Protein 8QI8 (pdb70)

Sequence (110 aa):
GLRHTFVVADATLPDCCPLLVYASEGFYAMMTGYGPDDEVLGHNCCRFLQGEGTDPKEVQKKIIRRDAIKKGEACCSSVRRLLNYRKDGTPFWNLLTTVVTPIKTPDGRVSKFVGVQVDVTSK

Radius of gyration: 13.38 Å; Cα contacts (8 Å, |Δi|>4): 237; chains: 1; bounding box: 28×35×33 Å

InterPro domains:
  IPR000014 PAS domain [PF13426] (28-124)
  IPR000014 PAS domain [PF13426] (221-318)
  IPR000014 PAS domain [PS50112] (7-79)
  IPR000014 PAS domain [PS50112] (227-249)
  IPR000014 PAS domain [SM00091] (9-78)
  IPR000014 PAS domain [SM00091] (202-275)
  IPR000014 PAS domain [TIGR00229] (34-128)
  IPR000014 PAS domain [TIGR00229] (227-319)
  IPR000014 PAS domain [cd00130] (35-123)
  IPR000014 PAS domain [cd00130] (227-316)
  IPR000700 PAS-associated, C-terminal [PS50113] (81-135)
  IPR000700 PAS-associated, C-terminal [PS50113] (274-328)
  IPR000719 Protein kinase domain [PF00069] (405-553)
  IPR000719 Protein kinase domain [PF00069] (606-712)
  IPR000719 Protein kinase domain [PS50011] (404-712)
  IPR000719 Protein kinase domain [SM00220] (404-712)
  IPR000961 AGC-kinase, C-terminal [PS51285] (713-749)
  IPR001610 PAC motif [SM00086] (84-126)
  IPR001610 PAC motif [SM00086] (277-319)
  IPR008271 Serine/threonine-protein kinase, active site [PS00108] (525-537)

B-factor: mean 34.13, std 17.26, range [17.1, 147.71]

Secondary structure (DSSP, 8-state):
--S-EEEEEETTSTT--EEEE-HHHHHHHS--HHHHTTS-GGGG--TT--HHHHHHHHHHHHHT--EEEEEEEE-TTS-EEEEEEEEEEEE-TTS-EEEEEEEEEE-TT-

Foldseek 3Di:
DPDKWKWKFFLVDPQRFTQDIDPVVCVVQVHDCVGGGVHRPCQFADDPWDVVQVVVVVVCSVVQAKDWGWTWGAHPVGHTFIWTKIKHFDDDPVRDGGMIMMMIDGPRVD

Organism: Chlamydomonas reinhardtii (NCBI:txid3055)

Solvent-accessible surface area: 6581 Å² total; per-residue (Å²): 90,146,202,100,8,65,8,25,12,20,27,96,93,140,72,17,14,1,71,116,5,22,156,28,0,37,80,42,0,43,42,17,66,135,64,4,77,54,98,34,36,126,57,5,59,36,180,40,15,68,102,137,26,29,88,91,17,126,54,10,56,106,143,12,93,62,26,66,5,118,5,25,3,41,83,117,110,46,55,77,3,93,3,72,20,54,14,54,23,80,115,61,149,105,44,183,35,24,60,11,28,3,56,5,20,53,24,80,110,121

Nearest PDB structures (foldseek):
  1n9o-assembly1_A  TM=1.002E+00  e=1.289E-18  Chlamydomonas reinhardtii
  2z6d-assembly1_A  TM=9.780E-01  e=2.061E-15  Arabidopsis thaliana
  2z6d-assembly1_B  T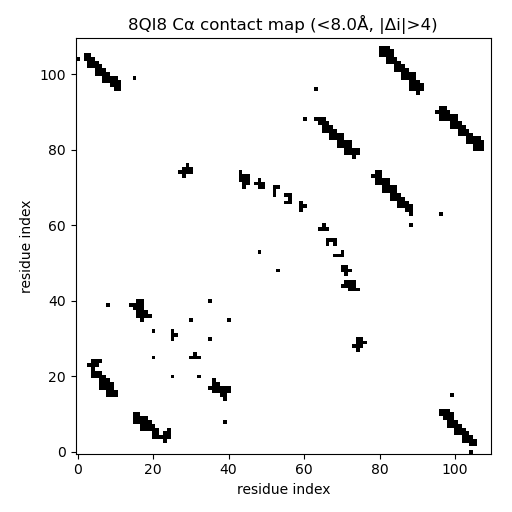M=9.810E-01  e=2.731E-15  Arabidopsis thaliana
  6ywi-assembly1_B  TM=9.806E-01  e=1.574E-13  Chloroflexus aggregans DSM 9485
  4hhd-assembly1_A  TM=9.707E-01  e=3.664E-13  Arabidopsis thaliana

Structure (mmCIF, N/CA/C/O backbone):
data_8QI8
#
_entry.id   8QI8
#
_cell.length_a   121.090
_cell.length_b   121.090
_cell.length_c   46.040
_cell.angle_alpha   90.000
_cell.angle_beta   90.000
_cell.angle_gamma   120.000
#
_symmetry.space_group_name_H-M   'P 65 2 2'
#
loop_
_entity.id
_entity.type
_entity.pdbx_description
1 polymer Phototropin
2 non-polymer 'FLAVIN MONONUCLEOTIDE'
3 water water
#
loop_
_atom_site.group_PDB
_atom_site.id
_atom_site.type_symbol
_atom_site.label_atom_id
_atom_site.label_alt_id
_atom_site.label_comp_id
_atom_site.label_asym_id
_atom_site.label_entity_id
_atom_site.label_seq_id
_atom_site.pdbx_PDB_ins_code
_atom_site.Cartn_x
_atom_site.Cartn_y
_atom_site.Cartn_z
_atom_site.occupancy
_atom_site.B_iso_or_equiv
_atom_site.auth_seq_id
_atom_site.auth_comp_id
_atom_site.auth_asym_id
_atom_site.auth_atom_id
_atom_site.pdbx_PDB_model_num
ATOM 1 N N . GLY A 1 2 ? 14.53208 43.37583 1.77977 1.000 89.70404 17 GLY A N 1
ATOM 2 C CA . GLY A 1 2 ? 14.71691 44.37984 0.74773 1.000 89.22621 17 GLY A CA 1
ATOM 3 C C . GLY A 1 2 ? 16.13565 44.90673 0.71550 1.000 89.03089 17 GLY A C 1
ATOM 4 O O . GLY A 1 2 ? 16.74232 45.13094 1.76098 1.000 91.37634 17 GLY A O 1
ATOM 7 N N . LEU A 1 3 ? 16.65425 45.14160 -0.49038 1.000 87.06772 18 LEU A N 1
ATOM 8 C CA . LEU A 1 3 ? 18.08542 45.38200 -0.64192 1.000 84.48974 18 LEU A CA 1
ATOM 9 C C . LEU A 1 3 ? 18.53402 46.68590 0.01382 1.000 73.72692 18 LEU A C 1
ATOM 10 O O . LEU A 1 3 ? 19.51849 46.69113 0.75899 1.000 64.20398 18 LEU A O 1
ATOM 26 N N . ARG A 1 4 ? 17.87444 47.81440 -0.27222 1.000 54.62602 19 ARG A N 1
ATOM 27 C CA . ARG A 1 4 ? 18.25054 49.04257 0.43215 1.000 44.35859 19 ARG A CA 1
ATOM 28 C C . ARG A 1 4 ? 17.78666 48.95619 1.87278 1.000 34.74140 19 ARG A C 1
ATOM 29 O O . ARG A 1 4 ? 16.62014 48.66474 2.12484 1.000 34.65598 19 ARG A O 1
ATOM 50 N N . HIS A 1 5 ? 18.67701 49.25935 2.81336 1.000 24.94211 20 HIS A N 1
ATOM 51 C CA . HIS A 1 5 ? 18.32842 49.13067 4.22184 1.000 22.81923 20 HIS A CA 1
ATOM 52 C C . HIS A 1 5 ? 19.34566 49.88336 5.06087 1.000 20.04355 20 HIS A C 1
ATOM 53 O O . HIS A 1 5 ? 20.39805 50.30908 4.57739 1.000 21.57764 20 HIS A O 1
ATOM 67 N N . THR A 1 6 ? 19.04152 49.99463 6.35355 1.000 19.04371 21 THR A N 1
ATOM 68 C CA . THR A 1 6 ? 19.94174 50.59224 7.31829 1.000 18.16667 21 THR A CA 1
ATOM 69 C C . THR A 1 6 ? 20.09561 49.64883 8.50744 1.000 17.62979 21 THR A C 1
ATOM 70 O O . THR A 1 6 ? 19.36402 48.66947 8.64332 1.000 18.94305 21 THR A O 1
ATOM 81 N N . PHE A 1 7 ? 21.06492 49.94708 9.36180 1.000 18.23768 22 PHE A N 1
ATOM 82 C CA . PHE A 1 7 ? 21.46893 49.01577 10.41051 1.000 18.28155 22 PHE A CA 1
ATOM 83 C C . PHE A 1 7 ? 21.90999 49.80643 11.62694 1.000 18.06777 22 PHE A C 1
ATOM 84 O O . PHE A 1 7 ? 22.60552 50.81385 11.48885 1.000 18.45632 22 PHE A O 1
ATOM 101 N N . VAL A 1 8 ? 21.51797 49.33726 12.82279 1.000 17.90846 23 VAL A N 1
ATOM 102 C CA . VAL A 1 8 ? 21.94023 49.95593 14.07677 1.000 17.47140 23 VAL A CA 1
ATOM 103 C C . VAL A 1 8 ? 22.27056 48.89028 15.11343 1.000 17.66719 23 VAL A C 1
ATOM 104 O O . VAL A 1 8 ? 21.84076 47.73507 15.01560 1.000 18.14949 23 VAL A O 1
ATOM 117 N N . VAL A 1 9 ? 23.02461 49.30836 16.13336 1.000 17.34427 24 VAL A N 1
ATOM 118 C CA . VAL A 1 9 ? 23.31817 48.47682 17.29617 1.000 17.10351 24 VAL A CA 1
ATOM 119 C C . VAL A 1 9 ? 22.91942 49.26175 18.53886 1.000 17.69777 24 VAL A C 1
ATOM 120 O O . VAL A 1 9 ? 23.28849 50.43404 18.67714 1.000 18.66017 24 VAL A O 1
ATOM 133 N N . ALA A 1 10 ? 22.19565 48.60536 19.44403 1.000 17.75166 25 ALA A N 1
ATOM 134 C CA . ALA A 1 10 ? 21.80877 49.15995 20.73792 1.000 18.35607 25 ALA A CA 1
ATOM 135 C C . ALA A 1 10 ? 22.43893 48.33411 21.84581 1.000 19.49517 25 ALA A C 1
ATOM 136 O O . ALA A 1 10 ? 22.58177 47.11510 21.72461 1.000 20.29693 25 ALA A O 1
ATOM 143 N N . ASP A 1 11 ? 22.77250 49.00747 22.94949 1.000 21.15612 26 ASP A N 1
ATOM 144 C CA . ASP A 1 11 ? 23.48471 48.37135 24.05742 1.000 22.59161 26 ASP A CA 1
ATOM 145 C C . ASP A 1 11 ? 22.48773 47.86356 25.08257 1.000 23.19832 26 ASP A C 1
ATOM 146 O O . ASP A 1 11 ? 21.95281 48.64025 25.87985 1.000 24.54982 26 ASP A O 1
ATOM 155 N N . ALA A 1 12 ? 22.27306 46.55207 25.09037 1.000 24.31305 27 ALA A N 1
ATOM 156 C CA . ALA A 1 12 ? 21.34753 45.93204 26.02963 1.000 25.84394 27 ALA A CA 1
ATOM 157 C C . ALA A 1 12 ? 21.90694 45.82348 27.43974 1.000 29.27862 27 ALA A C 1
ATOM 158 O O . ALA A 1 12 ? 21.17876 45.39094 28.33964 1.000 31.20381 27 ALA A O 1
ATOM 165 N N . THR A 1 13 ? 23.17475 46.17023 27.64841 1.000 29.57583 28 THR A N 1
ATOM 166 C CA . THR A 1 13 ? 23.71765 46.16041 29.00813 1.000 31.90703 28 THR A CA 1
ATOM 167 C C . THR A 1 13 ? 23.37005 47.43662 29.76802 1.000 31.74512 28 THR A C 1
ATOM 168 O O . THR A 1 13 ? 23.62138 47.51626 30.97984 1.000 34.26459 28 THR A O 1
ATOM 179 N N . LEU A 1 14 ? 22.79612 48.42620 29.10220 1.000 30.36766 29 LEU A N 1
ATOM 180 C CA . LEU A 1 14 ? 22.24371 49.62119 29.71616 1.000 28.99186 29 LEU A CA 1
ATOM 181 C C . LEU A 1 14 ? 20.72316 49.55647 29.69269 1.000 28.15621 29 LEU A C 1
ATOM 182 O O . LEU A 1 14 ? 20.12701 48.97683 28.77072 1.000 29.95264 29 LEU A O 1
ATOM 198 N N . PRO A 1 15 ? 20.06412 50.17990 30.67488 1.000 27.75258 30 PRO A N 1
ATOM 199 C CA . PRO A 1 15 ? 18.63943 49.88061 30.88513 1.000 30.09255 30 PRO A CA 1
ATOM 200 C C . PRO A 1 15 ? 17.71188 50.32028 29.76607 1.000 29.00863 30 PRO A C 1
ATOM 201 O O . PRO A 1 15 ? 16.64798 49.70538 29.59892 1.000 30.63992 30 PRO A O 1
ATOM 212 N N . ASP A 1 16 ? 18.04603 51.37279 29.02090 1.000 24.86299 31 ASP A N 1
ATOM 213 C CA . ASP A 1 16 ? 17.14363 51.87482 27.99107 1.000 24.12194 31 ASP A CA 1
ATOM 214 C C . ASP A 1 16 ? 17.65973 51.58822 26.57601 1.000 23.31646 31 ASP A C 1
ATOM 215 O O . ASP A 1 16 ? 17.26206 52.26066 25.62165 1.000 23.51401 31 ASP A O 1
ATOM 224 N N . CYS A 1 17 ? 18.53814 50.60481 26.41466 1.000 23.19004 32 CYS A N 1
ATOM 225 C CA A CYS A 1 17 ? 18.97942 50.14563 25.10304 0.609 23.04643 32 CYS A CA 1
ATOM 226 C CA B CYS A 1 17 ? 18.96269 50.14819 25.09891 0.391 23.14845 32 CYS A CA 1
ATOM 227 C C . CYS A 1 17 ? 19.37092 51.29778 24.16820 1.000 22.40235 32 CYS A C 1
ATOM 228 O O . CYS A 1 17 ? 18.86597 51.40665 23.05395 1.000 23.83243 32 CYS A O 1
ATOM 243 N N . PRO A 1 18 ? 20.29679 52.13479 24.58757 1.000 20.78535 33 PRO A N 1
ATOM 244 C CA . PRO A 1 18 ? 20.71998 53.23744 23.71913 1.000 22.14141 33 PRO A CA 1
ATOM 245 C C . PRO A 1 18 ? 21.50742 52.78936 22.49843 1.000 20.72322 33 PRO A C 1
ATOM 246 O O . PRO A 1 18 ? 22.24640 51.80089 22.51178 1.000 21.47670 33 PRO A O 1
ATOM 257 N N . LEU A 1 19 ? 21.37818 53.56906 21.43755 1.000 20.44612 34 LEU A N 1
ATOM 258 C CA A LEU A 1 19 ? 22.17985 53.33485 20.24844 0.615 20.63264 34 LEU A CA 1
ATOM 259 C CA B LEU A 1 19 ? 22.17254 53.37228 20.22835 0.385 20.43890 34 LEU A CA 1
ATOM 260 C C . LEU A 1 19 ? 23.66170 53.56091 20.50811 1.000 20.64531 34 LEU A C 1
ATOM 261 O O . LEU A 1 19 ? 24.06608 54.55931 21.10748 1.000 22.32508 34 LEU A O 1
ATOM 292 N N . VAL A 1 20 ? 24.47577 52.61437 20.03048 1.000 19.36196 35 VAL A N 1
ATOM 293 C CA . VAL A 1 20 ? 25.93042 52.73614 20.09332 1.000 19.39901 35 VAL A CA 1
ATOM 294 C C . VAL A 1 20 ? 26.57149 52.82235 18.71429 1.000 19.60032 35 VAL A C 1
ATOM 295 O O . VAL A 1 20 ? 27.73425 53.24171 18.61650 1.000 20.27566 35 VAL A O 1
ATOM 308 N N . TYR A 1 21 ? 25.86184 52.44054 17.64598 1.000 17.47340 36 TYR A N 1
ATOM 309 C CA . TYR A 1 21 ? 26.40248 52.47016 16.29528 1.000 17.32515 36 TYR A CA 1
ATOM 310 C C . TYR A 1 21 ? 25.22952 52.55343 15.33829 1.000 17.88540 36 TYR A C 1
ATOM 311 O O . TYR A 1 21 ? 24.18853 51.92547 15.57291 1.000 17.98210 36 TYR A O 1
ATOM 329 N N . ALA A 1 22 ? 25.39289 53.31910 14.25980 1.000 17.81763 37 ALA A N 1
ATOM 330 C CA . ALA A 1 22 ? 24.41653 53.31852 13.18600 1.000 18.10253 37 ALA A CA 1
ATOM 331 C C . ALA A 1 22 ? 25.15740 53.41638 11.86298 1.000 18.50793 37 ALA A C 1
ATOM 332 O O . ALA A 1 22 ? 26.18801 54.07263 11.76815 1.000 20.12769 37 ALA A O 1
ATOM 339 N N . SER A 1 23 ? 24.61196 52.76409 10.85474 1.000 18.43273 38 SER A N 1
ATOM 340 C CA . SER A 1 23 ? 25.20815 52.79128 9.53325 1.000 18.70125 38 SER A CA 1
ATOM 341 C C . SER A 1 23 ? 25.08409 54.17186 8.89663 1.000 17.94239 38 SER A C 1
ATOM 342 O O . SER A 1 23 ? 24.25031 55.00183 9.27135 1.000 18.35215 38 SER A O 1
ATOM 350 N N . GLU A 1 24 ? 25.94867 54.41148 7.91779 1.000 19.38655 39 GLU A N 1
ATOM 351 C CA . GLU A 1 24 ? 25.87789 55.64017 7.13517 1.000 19.89379 39 GLU A CA 1
ATOM 352 C C . GLU A 1 24 ? 24.46015 55.88603 6.62971 1.000 18.92376 39 GLU A C 1
ATOM 353 O O . GLU A 1 24 ? 23.93141 57.01081 6.70884 1.000 19.69632 39 GLU A O 1
ATOM 365 N N . GLY A 1 25 ? 23.80680 54.83524 6.13650 1.000 18.83052 40 GLY A N 1
ATOM 366 C CA . GLY A 1 25 ? 22.45717 54.98848 5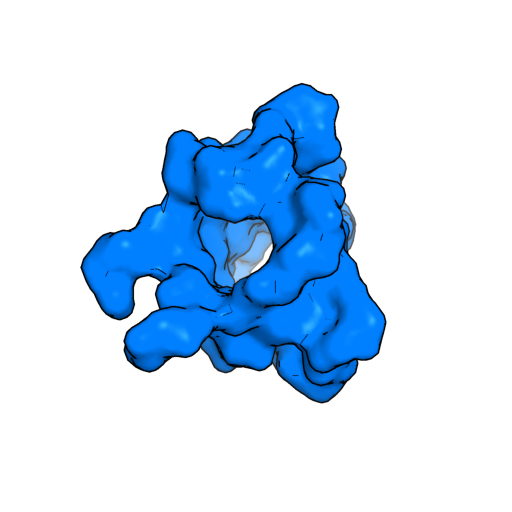.61196 1.000 18.03286 40 GLY A CA 1
ATOM 367 C C . GLY A 1 25 ? 21.42394 55.35970 6.66110 1.000 17.44991 40 GLY A C 1
ATOM 368 O O . GLY A 1 25 ? 20.46770 56.07959 6.36063 1.000 18.72605 40 GLY A O 1
ATOM 372 N N . PHE A 1 26 ? 21.58338 54.87584 7.90276 1.000 17.23420 41 PHE A N 1
ATOM 373 C CA . PHE A 1 26 ? 20.64377 55.26631 8.95587 1.000 17.37929 41 PHE A CA 1
ATOM 374 C C . PHE A 1 26 ? 20.65389 56.77752 9.16531 1.000 17.45550 41 PHE A C 1
ATOM 375 O O . PHE A 1 26 ? 19.60098 57.43214 9.19299 1.000 18.29431 41 PHE A O 1
ATOM 392 N N . TYR A 1 27 ? 21.84771 57.35087 9.32934 1.000 17.25992 42 TYR A N 1
ATOM 393 C CA . TYR A 1 27 ? 21.95081 58.79414 9.50281 1.000 18.13977 42 TYR A CA 1
ATOM 394 C C . TYR A 1 27 ? 21.38911 59.52607 8.29055 1.000 18.95394 42 TYR A C 1
ATOM 395 O O . TYR A 1 27 ? 20.62073 60.48722 8.42624 1.000 19.09137 42 TYR A O 1
ATOM 413 N N . ALA A 1 28 ? 21.75831 59.07508 7.09127 1.000 18.56200 43 ALA A N 1
ATOM 414 C CA . ALA A 1 28 ? 21.35005 59.78144 5.88158 1.000 18.18066 43 ALA A CA 1
ATOM 415 C C . ALA A 1 28 ? 19.84329 59.70783 5.67149 1.000 19.41623 43 ALA A C 1
ATOM 416 O O . ALA A 1 28 ? 19.20606 60.70903 5.30693 1.000 20.35808 43 ALA A O 1
ATOM 423 N N . MET A 1 29 ? 19.25122 58.53571 5.89607 1.000 18.63397 44 MET A N 1
ATOM 424 C CA A MET A 1 29 ? 17.80954 58.35346 5.71130 0.736 20.19494 44 MET A CA 1
ATOM 425 C CA B MET A 1 29 ? 17.82413 58.42710 5.64886 0.264 20.19922 44 MET A CA 1
ATOM 426 C C . MET A 1 29 ? 17.01869 59.19910 6.69099 1.000 20.55535 44 MET A C 1
ATOM 427 O O . MET A 1 29 ? 16.05715 59.88070 6.32334 1.000 22.99693 44 MET A O 1
ATOM 454 N N . THR A 1 30 ? 17.40508 59.14569 7.96849 1.000 18.83231 45 THR A N 1
ATOM 455 C CA . THR A 1 30 ? 16.59349 59.78463 9.00754 1.000 19.43496 45 THR A CA 1
ATOM 456 C C . THR A 1 30 ? 16.81900 61.28728 9.11555 1.000 19.37454 45 THR A C 1
ATOM 457 O O . THR A 1 30 ? 15.95850 61.98880 9.66364 1.000 20.51873 45 THR A O 1
ATOM 468 N N . GLY A 1 31 ? 17.97268 61.77868 8.66446 1.000 19.12833 46 GLY A N 1
ATOM 469 C CA . GLY A 1 31 ? 18.33103 63.17305 8.76994 1.000 19.95352 46 GLY A CA 1
ATOM 470 C C . GLY A 1 31 ? 19.03095 63.55376 10.051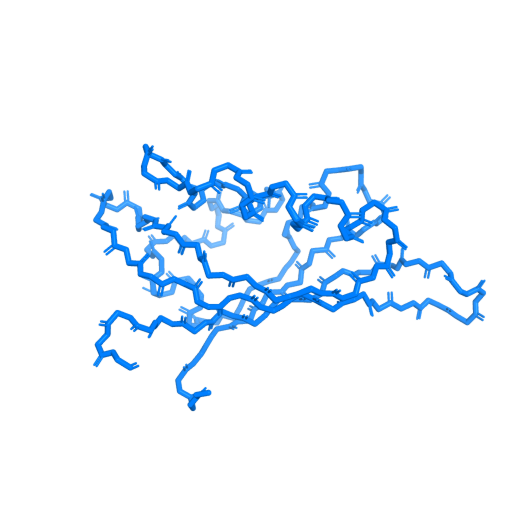61 1.000 20.56312 46 GLY A C 1
ATOM 471 O O . GLY A 1 31 ? 19.33072 64.73836 10.23792 1.000 22.96914 46 GLY A O 1
ATOM 475 N N . TYR A 1 32 ? 19.27828 62.60672 10.94546 1.000 19.99425 47 TYR A N 1
ATOM 476 C CA . TYR A 1 32 ? 20.01964 62.84411 12.17340 1.000 20.97494 47 TYR A CA 1
ATOM 477 C C . TYR A 1 32 ? 21.47762 62.44361 11.98941 1.000 22.31570 47 TYR A C 1
ATOM 478 O O . TYR A 1 32 ? 21.80088 61.58453 11.16936 1.000 25.47723 47 TYR A O 1
ATOM 496 N N . GLY A 1 33 ? 22.36090 63.07117 12.75573 1.000 22.82969 48 GLY A N 1
ATOM 497 C CA . GLY A 1 33 ? 23.74936 62.67955 12.77397 1.000 23.43523 48 GLY A CA 1
ATOM 498 C C . GLY A 1 33 ? 24.12656 62.03693 14.09072 1.000 22.53359 48 GLY A C 1
ATOM 499 O O . GLY A 1 33 ? 23.36182 62.05914 15.06451 1.000 21.62228 48 GLY A O 1
ATOM 503 N N . PRO A 1 34 ? 25.32312 61.44663 14.14552 1.000 22.23047 49 PRO A N 1
ATOM 504 C CA . PRO A 1 34 ? 25.75933 60.77900 15.38509 1.000 23.48562 49 PRO A CA 1
ATOM 505 C C . PRO A 1 34 ? 25.74348 61.69642 16.58327 1.000 26.66137 49 PRO A C 1
ATOM 506 O O . PRO A 1 34 ? 25.47055 61.23210 17.70557 1.000 27.64065 49 PRO A O 1
ATOM 517 N N . ASP A 1 35 ? 26.03515 62.99013 16.39420 1.000 31.63208 50 ASP A N 1
ATOM 518 C CA A ASP A 1 35 ? 26.06833 63.95357 17.48704 0.498 35.52023 50 ASP A CA 1
ATOM 519 C CA B ASP A 1 35 ? 26.07325 63.86699 17.56053 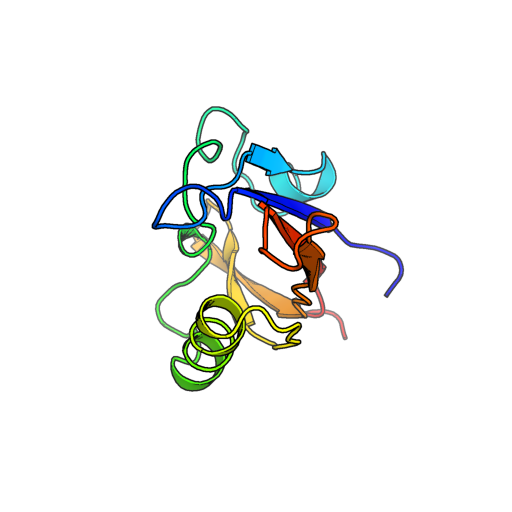0.502 36.78424 50 ASP A CA 1
ATOM 520 C C . ASP A 1 35 ? 24.69048 64.19434 18.07814 1.000 35.20937 50 ASP A C 1
ATOM 521 O O . ASP A 1 35 ? 24.57489 64.84830 19.12184 1.000 43.56097 50 ASP A O 1
ATOM 538 N N . GLU A 1 36 ? 23.65321 63.72963 17.40317 1.000 31.69258 51 GLU A N 1
ATOM 539 C CA . GLU A 1 36 ? 22.28647 63.89133 17.83982 1.000 31.17183 51 GLU A CA 1
ATOM 540 C C . GLU A 1 36 ? 21.69335 62.62171 18.39711 1.000 33.42223 51 GLU A C 1
ATOM 541 O O . GLU A 1 36 ? 20.82070 62.69955 19.26036 1.000 43.07554 51 GLU A O 1
ATOM 553 N N . VAL A 1 37 ? 22.15037 61.45082 17.96920 1.000 25.15790 52 VAL A N 1
ATOM 554 C CA . VAL A 1 37 ? 21.42727 60.25373 18.34573 1.000 25.44960 52 VAL A CA 1
ATOM 555 C C . VAL A 1 37 ? 22.25866 59.14481 18.98331 1.000 23.01895 52 VAL A C 1
ATOM 556 O O . VAL A 1 37 ? 21.68425 58.27207 19.64153 1.000 21.96567 52 VAL A O 1
ATOM 569 N N . LEU A 1 38 ? 23.59298 59.13837 18.94282 1.000 20.73117 53 LEU A N 1
ATOM 570 C CA . LEU A 1 38 ? 24.32244 58.17141 19.76467 1.000 20.35114 53 LEU A CA 1
ATOM 571 C C . LEU A 1 38 ? 24.03194 58.39418 21.24357 1.000 20.09176 53 LEU A C 1
ATOM 572 O O . LEU A 1 38 ? 23.97444 59.52943 21.72159 1.000 20.09995 53 LEU A O 1
ATOM 588 N N . GLY A 1 39 ? 23.84718 57.29274 21.95545 1.000 19.30717 54 GLY A N 1
ATOM 589 C CA . GLY A 1 39 ? 23.48033 57.35189 23.34770 1.000 19.25949 54 GLY A CA 1
ATOM 590 C C . GLY A 1 39 ? 21.99379 57.45087 23.60124 1.000 19.75109 54 GLY A C 1
ATOM 591 O O . GLY A 1 39 ? 21.57855 57.53252 24.76795 1.000 20.89939 54 GLY A O 1
ATOM 595 N N . HIS A 1 40 ? 21.17228 57.45542 22.56330 1.000 19.90400 55 HIS A N 1
ATOM 596 C CA . HIS A 1 40 ? 19.72948 57.56362 22.70680 1.000 19.80827 55 HIS A CA 1
ATOM 597 C C . HIS A 1 40 ? 19.01767 56.31807 22.22854 1.000 19.33690 55 HIS A C 1
ATOM 598 O O . HIS A 1 40 ? 19.44112 55.68573 21.26554 1.000 20.73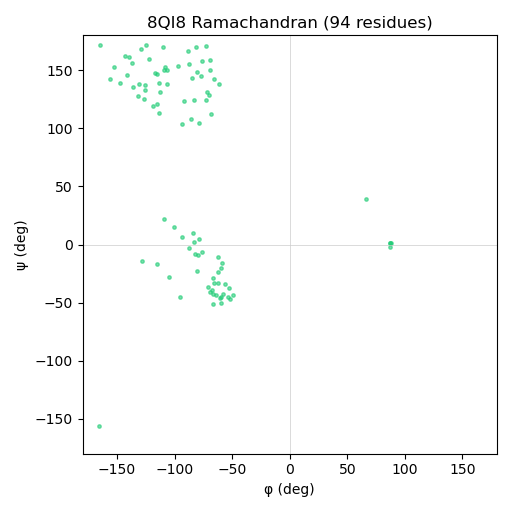191 55 HIS A O 1
ATOM 612 N N . ASN A 1 41 ? 17.90930 56.00023 22.89320 1.000 20.86263 56 ASN A N 1
ATOM 613 C CA . ASN A 1 41 ? 17.00011 54.96357 22.42109 1.000 20.01855 56 ASN A CA 1
ATOM 614 C C . ASN A 1 41 ? 16.35815 55.40618 21.11170 1.000 19.85134 56 ASN A C 1
ATOM 615 O O . ASN A 1 41 ? 16.03647 56.57737 20.93158 1.000 21.08281 56 ASN A O 1
ATOM 626 N N . CYS A 1 42 ? 16.17352 54.44540 20.19151 1.000 19.39608 57 CYS A N 1
ATOM 627 C CA A CYS A 1 42 ? 15.68557 54.68780 18.84065 0.707 20.44295 57 CYS A CA 1
ATOM 628 C CA B CYS A 1 42 ? 15.70772 54.75440 18.84568 0.293 20.28336 57 CYS A CA 1
ATOM 629 C C . CYS A 1 42 ? 14.23900 55.17689 18.78578 1.000 20.59930 57 CYS A C 1
ATOM 630 O O . CYS A 1 42 ? 13.75704 55.51937 17.69222 1.000 21.87723 57 CYS A O 1
ATOM 645 N N . ARG A 1 43 ? 13.52301 55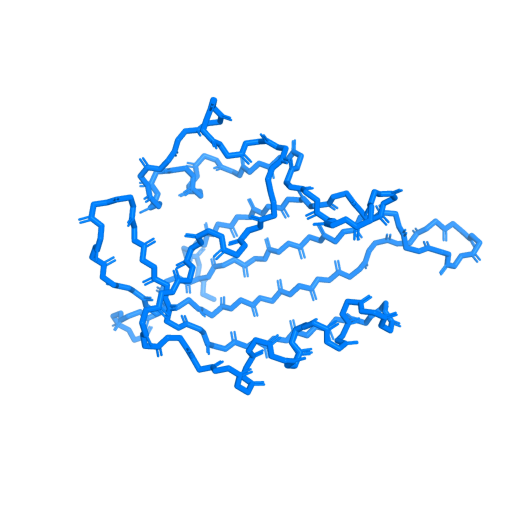.21851 19.90638 1.000 20.87818 58 ARG A N 1
ATOM 646 C CA . ARG A 1 43 ? 12.13649 55.67737 19.86889 1.000 20.78476 58 ARG A CA 1
ATOM 647 C C . ARG A 1 43 ? 11.97733 57.12793 19.41754 1.000 21.55357 58 ARG A C 1
ATOM 648 O O . ARG A 1 43 ? 10.84849 57.53704 19.13247 1.000 22.05828 58 ARG A O 1
ATOM 669 N N . PHE A 1 44 ? 13.07069 57.89934 19.32105 1.000 21.60670 59 PHE A N 1
ATOM 670 C CA . PHE A 1 44 ? 12.98065 59.25532 18.78596 1.000 22.37702 59 PHE A CA 1
ATOM 671 C C . PHE A 1 44 ? 12.43866 59.28041 17.36049 1.000 22.71423 59 PHE A C 1
ATOM 672 O O . PHE A 1 44 ? 12.02861 60.35400 16.88990 1.000 24.65312 59 PHE A O 1
ATOM 689 N N . LEU A 1 45 ? 12.42735 58.14264 16.66491 1.000 20.41814 60 LEU A N 1
ATOM 690 C CA . LEU A 1 45 ? 11.88512 58.09692 15.31041 1.000 19.94099 60 LEU A CA 1
ATOM 691 C C . LEU A 1 45 ? 10.36443 58.01344 15.28372 1.000 20.97150 60 LEU A C 1
ATOM 692 O O . LEU A 1 45 ? 9.77579 58.16219 14.21531 1.000 21.45677 60 LEU A O 1
ATOM 708 N N . GLN A 1 46 ? 9.71509 57.80294 16.42103 1.000 20.88039 61 GLN A N 1
ATOM 709 C CA . GLN A 1 46 ? 8.27039 57.62823 16.46133 1.000 21.97552 61 GLN A CA 1
ATOM 710 C C . GLN A 1 46 ? 7.55046 58.97179 16.60037 1.000 23.29378 61 GLN A C 1
ATOM 711 O O . GLN A 1 46 ? 8.16005 60.00873 16.88814 1.000 24.90039 61 GLN A O 1
ATOM 725 N N . GLY A 1 47 ? 6.24311 58.94518 16.36252 1.000 23.49386 62 GLY A N 1
ATOM 726 C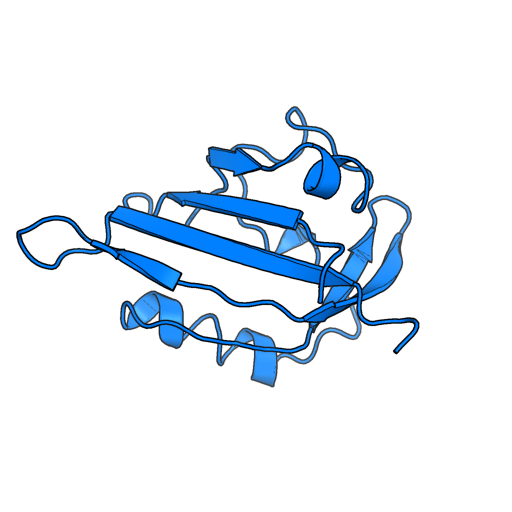 CA . GLY A 1 47 ? 5.44720 60.15075 16.44412 1.000 27.01098 62 GLY A CA 1
ATOM 727 C C . GLY A 1 47 ? 3.96654 59.84903 16.47302 1.000 27.31489 62 GLY A C 1
ATOM 728 O O . GLY A 1 47 ? 3.55434 58.74899 16.83958 1.000 27.84525 62 GLY A O 1
ATOM 732 N N . GLU A 1 48 ? 3.17844 60.85265 16.05787 1.000 34.72170 63 GLU A N 1
ATOM 733 C CA . GLU A 1 48 ? 1.73271 60.85033 16.28111 1.000 45.58812 63 GLU A CA 1
ATOM 734 C C . GLU A 1 48 ? 1.06609 59.57314 15.80165 1.000 41.73861 63 GLU A C 1
ATOM 735 O O . GLU A 1 48 ? 0.20175 59.01593 16.48902 1.000 42.45038 63 GLU A O 1
ATOM 747 N N . GLY A 1 49 ? 1.39713 59.12953 14.60174 1.000 35.95050 64 GLY A N 1
ATOM 748 C CA . GLY A 1 49 ? 0.68167 58.01062 14.02606 1.000 35.14243 64 GLY A CA 1
ATOM 749 C C . GLY A 1 49 ? 1.29341 56.64322 14.26152 1.000 30.25832 64 GLY A C 1
ATOM 750 O O . GLY A 1 49 ? 0.80224 55.66132 13.69429 1.000 32.63541 64 GLY A O 1
ATOM 754 N N . THR A 1 50 ? 2.34240 56.53437 15.07560 1.000 27.91323 65 THR A N 1
ATOM 755 C CA . THR A 1 50 ? 2.98969 55.24627 15.28893 1.000 25.92368 65 THR A CA 1
ATOM 756 C C . THR A 1 50 ? 2.06861 54.33919 16.09818 1.000 27.98877 65 THR A C 1
ATOM 757 O O . THR A 1 50 ? 1.54901 54.73811 17.14852 1.000 30.17013 65 THR A O 1
ATOM 768 N N . ASP A 1 51 ? 1.84972 53.13284 15.59839 1.000 28.32772 66 ASP A N 1
ATOM 769 C CA . ASP A 1 51 ? 0.91784 52.20635 16.22593 1.000 30.53441 66 ASP A CA 1
ATOM 770 C C . ASP A 1 51 ? 1.44684 51.73624 17.57580 1.000 28.78819 66 ASP A C 1
ATOM 771 O O . ASP A 1 51 ? 2.43539 50.98629 17.61402 1.000 28.45210 66 ASP A O 1
ATOM 780 N N . PRO A 1 52 ? 0.81537 52.10137 18.69103 1.000 30.64333 67 PRO A N 1
ATOM 781 C CA . PRO A 1 52 ? 1.32929 51.64999 19.99515 1.000 31.72494 67 PRO A CA 1
ATOM 782 C C . PRO A 1 52 ? 1.31026 50.14331 20.18070 1.000 31.06226 67 PRO A C 1
ATOM 783 O O . PRO A 1 52 ? 2.07912 49.63469 21.00048 1.000 30.41462 67 PRO A O 1
ATOM 794 N N . LYS A 1 53 ? 0.46291 49.40775 19.45684 1.000 31.39834 68 LYS A N 1
ATOM 795 C CA . LYS A 1 53 ? 0.47302 47.95505 19.59440 1.000 34.49059 68 LYS A CA 1
ATOM 796 C C . LYS A 1 53 ? 1.73528 47.35155 18.98550 1.000 31.62323 68 LYS A C 1
ATOM 797 O O . LYS A 1 53 ? 2.26909 46.36214 19.50614 1.000 33.05845 68 LYS A O 1
ATOM 816 N N . GLU A 1 54 ? 2.21850 47.92057 17.87448 1.000 29.57534 69 GLU A N 1
ATOM 817 C CA . GLU A 1 54 ? 3.47729 47.46717 17.28698 1.000 28.69730 69 GLU A CA 1
ATOM 818 C C . GLU A 1 54 ? 4.65431 47.84439 18.17917 1.000 26.19591 69 GLU A C 1
ATOM 819 O O . GLU A 1 54 ? 5.57644 47.03980 18.37640 1.000 25.46117 69 GLU A O 1
ATOM 831 N N . VAL A 1 55 ? 4.62847 49.05606 18.74560 1.000 25.11832 70 VAL A N 1
ATOM 832 C CA . VAL A 1 55 ? 5.64777 49.45771 19.70666 1.000 25.42560 70 VAL A CA 1
ATOM 833 C C . VAL A 1 55 ? 5.66780 48.49020 20.88447 1.000 26.33644 70 VAL A C 1
ATOM 834 O O . VAL A 1 55 ? 6.74129 48.09072 21.35118 1.000 27.40453 70 VAL A O 1
ATOM 847 N N . GLN A 1 56 ? 4.48787 48.09165 21.37947 1.000 27.98338 71 GLN A N 1
ATOM 848 C CA . GLN A 1 56 ? 4.43274 47.16287 22.50511 1.000 30.01948 71 GLN A CA 1
ATOM 849 C C . GLN A 1 56 ? 5.05095 45.81787 22.13716 1.000 29.73902 71 GLN A C 1
ATOM 850 O O . GLN A 1 56 ? 5.71533 45.18968 22.96418 1.000 29.60224 71 GLN A O 1
ATOM 864 N N A LYS A 1 57 ? 4.82181 45.33085 20.92020 0.642 29.97845 72 LYS A N 1
ATOM 865 N N B LYS A 1 57 ? 4.84898 45.38450 20.88918 0.358 29.98994 72 LYS A N 1
ATOM 866 C CA A LYS A 1 57 ? 5.44184 44.06579 20.53446 0.642 29.96276 72 LYS A CA 1
ATOM 867 C CA B LYS A 1 57 ? 5.38238 44.10982 20.42179 0.358 29.20469 72 LYS A CA 1
ATOM 868 C C A LYS A 1 57 ? 6.95747 44.14094 20.66975 0.642 28.71619 72 LYS A C 1
ATOM 869 C C B LYS A 1 57 ? 6.90299 44.09456 20.47575 0.358 27.99707 72 LYS A C 1
ATOM 870 O O A LYS A 1 57 ? 7.60219 43.23165 21.21767 0.642 28.10500 72 LYS A O 1
ATOM 871 O O B LYS A 1 57 ? 7.50393 43.06871 20.81828 0.358 27.83740 72 LYS A O 1
ATOM 908 N N . ILE A 1 58 ? 7.54886 45.21817 20.15114 1.000 26.46131 73 ILE A N 1
ATOM 909 C CA A ILE A 1 58 ? 9.00682 45.36654 20.22607 0.512 25.20321 73 ILE A CA 1
ATOM 910 C CA B ILE A 1 58 ? 8.99805 45.24384 20.23121 0.488 25.81507 73 ILE A CA 1
ATOM 911 C C . ILE A 1 58 ? 9.45657 45.44374 21.67416 1.000 26.07596 73 ILE A C 1
ATOM 912 O O . ILE A 1 58 ? 10.43657 44.81371 22.09634 1.000 26.14596 73 ILE A O 1
ATOM 943 N N . ARG A 1 59 ? 8.76233 46.28019 22.46050 1.000 26.17674 74 ARG A N 1
ATOM 944 C CA A ARG A 1 59 ? 9.10281 46.41320 23.87034 0.374 28.26222 74 ARG A CA 1
ATOM 945 C CA B ARG A 1 59 ? 9.10432 46.41462 23.86886 0.626 28.21659 74 ARG A CA 1
ATOM 946 C C . ARG A 1 59 ? 9.09521 45.05513 24.55332 1.000 28.00095 74 ARG A C 1
ATOM 947 O O . ARG A 1 59 ? 10.01003 44.72346 25.31828 1.000 27.81253 74 ARG A O 1
ATOM 988 N N . ASP A 1 60 ? 8.06349 44.25246 24.27921 1.000 29.56688 75 ASP A N 1
ATOM 989 C CA . ASP A 1 60 ? 7.94113 42.94835 24.92243 1.000 33.52950 75 ASP A CA 1
ATOM 990 C C . ASP A 1 60 ? 9.03335 41.98657 24.47233 1.000 31.69174 75 ASP A C 1
ATOM 991 O O . ASP A 1 60 ? 9.55587 41.21164 25.28841 1.000 32.17190 75 ASP A O 1
ATOM 1000 N N . ALA A 1 61 ? 9.38246 42.00824 23.18292 1.000 30.35857 76 ALA A N 1
ATOM 1001 C CA . ALA A 1 61 ? 10.44367 41.13518 22.68806 1.000 29.52783 76 ALA A CA 1
ATOM 1002 C C . ALA A 1 61 ? 11.78332 41.49050 23.32273 1.000 28.10058 76 ALA A C 1
ATOM 1003 O O . ALA A 1 61 ? 12.55264 40.60504 23.72363 1.000 29.32903 76 ALA A O 1
ATOM 1010 N N . ILE A 1 62 ? 12.07818 42.78359 23.42265 1.000 27.14138 77 ILE A N 1
ATOM 1011 C CA . ILE A 1 62 ? 13.32341 43.21579 24.04335 1.000 28.08570 77 ILE A CA 1
ATOM 1012 C C . ILE A 1 62 ? 13.38422 42.72435 25.48553 1.000 29.81555 77 ILE A C 1
ATOM 1013 O O . ILE A 1 62 ? 14.40405 42.18910 25.93504 1.000 31.35405 77 ILE A O 1
ATOM 1029 N N . LYS A 1 63 ? 12.28377 42.87179 26.22840 1.000 31.01935 78 LYS A N 1
ATOM 1030 C CA . LYS A 1 63 ? 12.29496 42.43059 27.62397 1.000 33.68166 78 LYS A CA 1
ATOM 1031 C C . LYS A 1 63 ? 12.52731 40.92994 27.74267 1.000 34.53634 78 LYS A C 1
ATOM 1032 O O . LYS A 1 63 ? 13.17371 40.47537 28.70054 1.000 35.99143 78 LYS A O 1
ATOM 1039 N N . LYS A 1 64 ? 12.03159 40.15190 26.78556 1.000 33.98856 79 LYS A N 1
ATOM 1040 C CA . LYS A 1 64 ? 12.20691 38.70617 26.78944 1.000 37.06631 79 LYS A CA 1
ATOM 1041 C C . LYS A 1 64 ? 13.49718 38.25743 26.11338 1.000 35.19892 79 LYS A C 1
ATOM 1042 O O . LYS A 1 64 ? 13.78470 37.05513 26.08942 1.000 37.44883 79 LYS A O 1
ATOM 1061 N N . GLY A 1 65 ? 14.27033 39.17750 25.55989 1.000 31.84670 80 GLY A N 1
ATOM 1062 C CA . GLY A 1 65 ? 15.48035 38.79701 24.85238 1.000 30.95668 80 GLY A CA 1
ATOM 1063 C C . GLY A 1 65 ? 15.23407 38.00919 23.58435 1.000 30.41414 80 GLY A C 1
ATOM 1064 O O . GLY A 1 65 ? 15.98655 37.06619 23.28873 1.000 31.06604 80 GLY A O 1
ATOM 1068 N N . GLU A 1 66 ? 14.20416 38.37549 22.82178 1.000 29.16830 81 GLU A N 1
ATOM 1069 C CA . GLU A 1 66 ? 13.81131 37.64853 21.62889 1.000 30.15079 81 GLU A CA 1
ATOM 1070 C C . GLU A 1 66 ? 13.84896 38.57446 20.42222 1.000 28.38135 81 GLU A C 1
ATOM 1071 O O . GLU A 1 66 ? 13.80986 39.80086 20.55147 1.000 28.60431 81 GLU A O 1
ATOM 1083 N N . ALA A 1 67 ? 13.93630 37.96933 19.24297 1.000 26.09584 82 ALA A N 1
ATOM 1084 C CA . ALA A 1 67 ? 13.84133 38.71182 17.99938 1.000 26.43234 82 ALA A CA 1
ATOM 1085 C C . ALA A 1 67 ? 12.39789 39.09091 17.70920 1.000 26.68391 82 ALA A C 1
ATOM 1086 O O . ALA A 1 67 ? 11.45078 38.46737 18.19404 1.000 29.71880 82 ALA A O 1
ATOM 1093 N N . CYS A 1 68 ? 12.23284 40.12071 16.88856 1.000 25.57304 83 CYS A N 1
ATOM 1094 C CA A CYS A 1 68 ? 10.90491 40.61424 16.54435 0.621 25.55820 83 CYS A CA 1
ATOM 1095 C CA B CYS A 1 68 ? 10.89977 40.54166 16.49884 0.379 25.09466 83 CYS A CA 1
ATOM 1096 C C . CYS A 1 68 ? 10.99017 41.37819 15.23637 1.000 24.92422 83 CYS A C 1
ATOM 1097 O O . CYS A 1 68 ? 12.00937 42.00976 14.95843 1.000 27.23297 83 CYS A O 1
ATOM 1112 N N . SER A 1 69 ? 9.91547 41.33812 14.45859 1.000 24.53328 84 SER A N 1
ATOM 1113 C CA A SER A 1 69 ? 9.79504 42.15550 13.26138 0.463 25.12341 84 SER A CA 1
ATOM 1114 C CA B SER A 1 69 ? 9.78418 42.13784 13.24819 0.537 25.39745 84 SER A CA 1
ATOM 1115 C C . SER A 1 69 ? 8.45814 42.87461 13.31045 1.000 25.68729 84 SER A C 1
ATOM 1116 O O . SER A 1 69 ? 7.42387 42.25883 13.58911 1.000 26.76124 84 SER A O 1
ATOM 1131 N N . VAL A 1 70 ? 8.48296 44.17675 13.03313 1.000 23.86069 85 VAL A N 1
ATOM 1132 C CA . VAL A 1 70 ? 7.29176 45.01321 13.07703 1.000 24.76999 85 VAL A CA 1
ATOM 1133 C C . VAL A 1 70 ? 7.37166 46.02672 11.94601 1.000 24.02052 85 VAL A C 1
ATOM 1134 O O . VAL A 1 70 ? 8.43760 46.31643 11.40974 1.000 25.06780 85 VAL A O 1
ATOM 1147 N N . ARG A 1 71 ? 6.22579 46.61114 11.62898 1.000 26.09625 86 ARG A N 1
ATOM 1148 C CA A ARG A 1 71 ? 6.09939 47.69543 10.66215 0.788 26.30263 86 ARG A CA 1
ATOM 1149 C CA B ARG A 1 71 ? 6.12355 47.70275 10.67384 0.212 25.92308 86 ARG A CA 1
ATOM 1150 C C . ARG A 1 71 ? 5.64065 48.92494 11.44103 1.000 27.21680 86 ARG A C 1
ATOM 1151 O O . ARG A 1 71 ? 4.57789 48.89005 12.07255 1.000 32.69398 86 ARG A O 1
ATOM 1192 N N . LEU A 1 72 ? 6.46113 49.98351 11.43849 1.000 26.17732 87 LEU A N 1
ATOM 1193 C CA . LEU A 1 72 ? 6.21782 51.17840 12.24459 1.000 28.90678 87 LEU A CA 1
ATOM 1194 C C . LEU A 1 72 ? 6.22583 52.42590 11.37926 1.000 24.95909 87 LEU A C 1
ATOM 1195 O O . LEU A 1 72 ? 7.11274 52.58736 10.54089 1.000 24.56498 87 LEU A O 1
ATOM 1211 N N . LEU A 1 73 ? 5.27537 53.33076 11.62243 1.000 22.62222 88 LEU A N 1
ATOM 1212 C CA . LEU A 1 73 ? 5.37578 54.67817 11.07966 1.000 21.81408 88 LEU A CA 1
ATOM 1213 C C . LEU A 1 73 ? 6.45352 55.43857 11.83635 1.000 20.07528 88 LEU A C 1
ATOM 1214 O O . LEU A 1 73 ? 6.41156 55.52586 13.07023 1.000 21.20220 88 LEU A O 1
ATOM 1230 N N . ASN A 1 74 ? 7.43322 55.96346 11.12013 1.000 20.54302 89 ASN A N 1
ATOM 1231 C CA . ASN A 1 74 ? 8.51590 56.74705 11.70297 1.000 20.10916 89 ASN A CA 1
ATOM 1232 C C . ASN A 1 74 ? 8.59190 58.10162 11.00533 1.000 19.74338 89 ASN A C 1
ATOM 1233 O O . ASN A 1 74 ? 7.93793 58.35092 9.98525 1.000 21.17498 89 ASN A O 1
ATOM 1244 N N . TYR A 1 75 ? 9.41777 58.98838 11.55562 1.000 20.30662 90 TYR A N 1
ATOM 1245 C CA . TYR A 1 75 ? 9.51054 60.37058 11.10668 1.000 20.59554 90 TYR A CA 1
ATOM 1246 C C . TYR A 1 75 ? 10.96540 60.78061 11.01815 1.000 19.66859 90 TYR A C 1
ATOM 1247 O O . TYR A 1 75 ? 11.76072 60.49125 11.91525 1.000 20.49841 90 TYR A O 1
ATOM 1265 N N . ARG A 1 76 ? 11.31366 61.45364 9.92890 1.000 19.60686 91 ARG A N 1
ATOM 1266 C CA . ARG A 1 76 ? 12.63907 62.01620 9.76836 1.000 19.70899 91 ARG A CA 1
ATOM 1267 C C . ARG A 1 76 ? 12.81078 63.23177 10.68301 1.000 20.60960 91 ARG A C 1
ATOM 1268 O O . ARG A 1 76 ? 11.85097 63.74355 11.26626 1.000 21.38157 91 ARG A O 1
ATOM 1289 N N . LYS A 1 77 ? 14.05355 63.72485 10.76202 1.000 20.50237 92 LYS A N 1
ATOM 1290 C CA . LYS A 1 77 ? 14.32523 64.92430 11.54490 1.000 20.95509 92 LYS A CA 1
ATOM 1291 C C . LYS A 1 77 ? 13.41576 66.08195 11.14741 1.000 2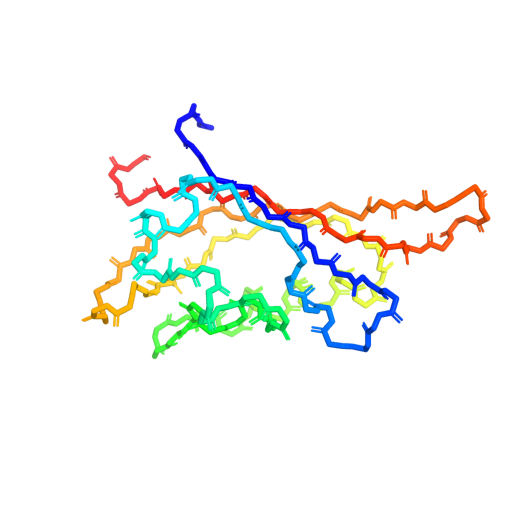1.28378 92 LYS A C 1
ATOM 1292 O O . LYS A 1 77 ? 12.95125 66.84332 12.01126 1.000 24.05031 92 LYS A O 1
ATOM 1317 N N . ASP A 1 78 ? 13.12270 66.21449 9.84829 1.000 21.00746 93 ASP A N 1
ATOM 1318 C CA . ASP A 1 78 ? 12.27723 67.29925 9.35943 1.000 21.54451 93 ASP A CA 1
ATOM 1319 C C . ASP A 1 78 ? 10.78184 67.05848 9.58891 1.000 22.66987 93 ASP A C 1
ATOM 1320 O O . ASP A 1 78 ? 9.96015 67.88564 9.16600 1.000 24.53749 93 ASP A O 1
ATOM 1329 N N . GLY A 1 79 ? 10.41470 65.97756 10.27753 1.000 22.33749 94 GLY A N 1
ATOM 1330 C CA . GLY A 1 79 ? 9.03924 65.69619 10.61044 1.000 22.88504 94 GLY A CA 1
ATOM 1331 C C . GLY A 1 79 ? 8.25654 64.92850 9.56639 1.000 23.29627 94 GLY A C 1
ATOM 1332 O O . GLY A 1 79 ? 7.06498 64.64979 9.79372 1.000 24.86586 94 GLY A O 1
ATOM 1336 N N . THR A 1 80 ? 8.87863 64.55529 8.44712 1.000 22.70948 95 THR A N 1
ATOM 1337 C CA . THR A 1 80 ? 8.13975 63.85769 7.40204 1.000 22.03440 95 THR A CA 1
ATOM 1338 C C . THR A 1 80 ? 8.08232 62.35747 7.67203 1.000 21.77035 95 THR A C 1
ATOM 1339 O O . THR A 1 80 ? 9.06373 61.76822 8.14165 1.000 21.83808 95 THR A O 1
ATOM 1350 N N . PRO A 1 81 ? 6.95976 61.71974 7.35496 1.000 22.20351 96 PRO A N 1
ATOM 1351 C CA . PRO A 1 81 ? 6.77544 60.30954 7.70772 1.000 22.34348 96 PRO A CA 1
ATOM 1352 C C . PRO A 1 81 ? 7.30589 59.33351 6.67246 1.000 22.49413 96 PRO A C 1
ATOM 1353 O O . PRO A 1 81 ? 7.38425 59.62058 5.47812 1.000 22.70104 96 PRO A O 1
ATOM 1364 N N . PHE A 1 82 ? 7.63018 58.13933 7.15803 1.000 20.61649 97 PHE A N 1
ATOM 1365 C CA . PHE A 1 82 ? 8.01003 57.01037 6.31847 1.000 20.63120 97 PHE A CA 1
ATOM 1366 C C . PHE A 1 82 ? 7.66357 55.71682 7.03167 1.000 20.56832 97 PHE A C 1
ATOM 1367 O O . PHE A 1 82 ? 7.62017 55.66664 8.25942 1.000 21.98971 97 PHE A O 1
ATOM 1384 N N . TRP A 1 83 ? 7.41995 54.66867 6.25159 1.000 21.55695 98 TRP A N 1
ATOM 1385 C CA . TRP A 1 83 ? 7.10452 53.33907 6.76953 1.000 21.41302 98 TRP A CA 1
ATOM 1386 C C . TRP A 1 83 ? 8.36959 52.51000 6.93127 1.000 20.46323 98 TRP A C 1
ATOM 1387 O O . TRP A 1 83 ? 9.08856 52.28698 5.95857 1.000 21.35522 98 TRP A O 1
ATOM 1408 N N . ASN A 1 84 ? 8.60744 52.01567 8.14874 1.000 20.50578 99 ASN A N 1
ATOM 1409 C CA . ASN A 1 84 ? 9.83303 51.31930 8.53016 1.000 20.56416 99 ASN A CA 1
ATOM 1410 C C . ASN A 1 84 ? 9.48695 49.86775 8.83931 1.000 21.81693 99 ASN A C 1
ATOM 1411 O O . ASN A 1 84 ? 8.78810 49.58829 9.81992 1.000 22.88441 99 ASN A O 1
ATOM 1422 N N . LEU A 1 85 ? 9.97197 48.94573 8.01039 1.000 20.85935 100 LEU A N 1
ATOM 1423 C CA . LEU A 1 85 ? 9.94582 47.52189 8.34474 1.000 21.21619 100 LEU A CA 1
ATOM 1424 C C . LEU A 1 85 ? 11.19827 47.22489 9.16404 1.000 20.69741 100 LEU A C 1
ATOM 1425 O O . LEU A 1 85 ? 12.32142 47.26570 8.64183 1.000 21.13716 100 LEU A O 1
ATOM 1441 N N . LEU A 1 86 ? 11.00801 46.98372 10.45893 1.000 20.70164 101 LEU A N 1
ATOM 1442 C CA . LEU A 1 86 ? 12.10086 46.87442 11.41487 1.000 20.59077 101 LEU A CA 1
ATOM 1443 C C . LEU A 1 86 ? 12.20387 45.45007 11.93053 1.000 21.07549 101 LEU A C 1
ATOM 1444 O O . LEU A 1 86 ? 11.20198 44.86162 12.32876 1.000 21.39018 101 LEU A O 1
ATOM 1460 N N . THR A 1 87 ? 13.41761 44.90114 11.91763 1.000 19.92833 102 THR A N 1
ATOM 1461 C CA A THR A 1 87 ? 13.69961 43.60442 12.51715 0.917 21.57464 102 THR A CA 1
ATOM 1462 C CA B THR A 1 87 ? 13.68563 43.60675 12.53528 0.083 21.10341 102 THR A CA 1
ATOM 1463 C C . THR A 1 87 ? 14.80581 43.77833 13.54871 1.000 20.89686 102 THR A C 1
ATOM 1464 O O . THR A 1 87 ? 15.89099 44.27565 13.21997 1.000 21.11873 102 THR A O 1
ATOM 1485 N N . VAL A 1 88 ? 14.53378 43.37897 14.79070 1.000 21.46267 103 VAL A N 1
ATOM 1486 C CA A VAL A 1 88 ? 15.47521 43.45885 15.90217 0.467 22.10020 103 VAL A CA 1
ATOM 1487 C CA B VAL A 1 88 ? 15.52416 43.45833 15.85765 0.533 22.07032 103 VAL A CA 1
ATOM 1488 C C . VAL A 1 88 ? 15.89971 42.04802 16.28349 1.000 22.96319 103 VAL A C 1
ATOM 1489 O O . VAL A 1 88 ? 15.04892 41.15809 16.38100 1.000 25.27448 103 VAL A O 1
ATOM 1514 N N . THR A 1 89 ? 17.19390 41.85479 16.53050 1.000 21.59118 104 THR A N 1
ATOM 1515 C CA . THR A 1 89 ? 17.76080 40.55483 16.85984 1.000 21.74814 104 THR A CA 1
ATOM 1516 C C . THR A 1 89 ? 18.64975 40.67610 18.08902 1.000 21.76825 104 THR A C 1
ATOM 1517 O O . THR A 1 89 ? 19.57063 41.51561 18.10342 1.000 21.08292 104 THR A O 1
ATOM 1528 N N . PRO A 1 90 ? 18.44307 39.84171 19.11303 1.000 21.73141 105 PRO A N 1
ATOM 1529 C CA . PRO A 1 90 ? 19.34934 39.86026 20.27134 1.000 20.91930 105 PRO A CA 1
ATOM 1530 C C . PRO A 1 90 ? 20.65793 39.15448 19.95286 1.000 21.21182 105 PRO A C 1
ATOM 1531 O O . PRO A 1 90 ? 20.68284 38.14409 19.24883 1.000 23.70398 105 PRO A O 1
ATOM 1542 N N . ILE A 1 91 ? 21.73945 39.67727 20.51805 1.000 20.52310 106 ILE A N 1
ATOM 1543 C CA . ILE A 1 91 ? 23.07566 39.09835 20.39865 1.000 20.94399 106 ILE A CA 1
ATOM 1544 C C . ILE A 1 91 ? 23.52878 38.74563 21.80823 1.000 21.93979 106 ILE A C 1
ATOM 1545 O O . ILE A 1 91 ? 23.64633 39.63320 22.65533 1.000 22.11327 106 ILE A O 1
ATOM 1561 N N . LYS A 1 92 ? 23.79681 37.46816 22.05273 1.000 23.37981 107 LYS A N 1
ATOM 1562 C CA . LYS A 1 92 ? 24.05104 36.95432 23.39148 1.000 22.71121 107 LYS A CA 1
ATOM 1563 C C . LYS A 1 92 ? 25.51296 36.58679 23.59655 1.000 23.07180 107 LYS A C 1
ATOM 1564 O O . LYS A 1 92 ? 26.24462 36.26813 22.65343 1.000 24.41405 107 LYS A O 1
ATOM 1583 N N . THR A 1 93 ? 25.93713 36.66089 24.84644 1.000 23.86873 108 THR A N 1
ATOM 1584 C CA . THR A 1 93 ? 27.20344 36.09494 25.25823 1.000 25.81028 108 THR A CA 1
ATOM 1585 C C . THR A 1 93 ? 27.03407 34.60155 25.49185 1.000 28.62059 108 THR A C 1
ATOM 1586 O O . THR A 1 93 ? 25.91145 34.07535 25.51318 1.000 29.02212 108 THR A O 1
ATOM 1597 N N . PRO A 1 94 ? 28.14676 33.88169 25.67768 1.000 31.00599 109 PRO A N 1
ATOM 1598 C CA . PRO A 1 94 ? 28.05092 32.42112 25.84493 1.000 34.89606 109 PRO A CA 1
ATOM 1599 C C . PRO A 1 94 ? 27.21473 31.99028 27.03426 1.000 38.78756 109 PRO A C 1
ATOM 1600 O O . PRO A 1 94 ? 26.74643 30.84204 27.05967 1.000 42.65669 109 PRO A O 1
ATOM 1611 N N . ASP A 1 95 ? 27.00806 32.86470 28.01843 1.000 37.63188 110 ASP A N 1
ATOM 1612 C CA . ASP A 1 95 ? 26.18815 32.53607 29.17872 1.000 39.37986 110 ASP A CA 1
ATOM 1613 C C . ASP A 1 95 ? 24.69952 32.72277 28.91944 1.000 39.32257 110 ASP A C 1
ATOM 1614 O O . ASP A 1 95 ? 23.89155 32.52123 29.83936 1.000 41.45324 110 ASP A O 1
ATOM 1623 N N . GLY A 1 96 ? 24.32573 33.10248 27.69976 1.000 38.01278 111 GLY A N 1
ATOM 1624 C CA . GLY A 1 96 ? 22.94231 33.27357 27.32220 1.000 38.56183 111 GLY A CA 1
ATOM 1625 C C . GLY A 1 96 ? 22.35061 34.63310 27.61068 1.000 38.39862 111 GLY A C 1
ATOM 1626 O O . GLY A 1 96 ? 21.17260 34.85223 27.29327 1.000 39.11541 111 GLY A O 1
ATOM 1630 N N . ARG A 1 97 ? 23.10501 35.54357 28.21714 1.000 36.49620 112 ARG A N 1
ATOM 1631 C CA . ARG A 1 97 ? 22.59186 36.88378 28.45975 1.000 38.65018 112 ARG A CA 1
ATOM 1632 C C . ARG A 1 97 ? 22.70164 37.74320 27.20203 1.000 30.43234 112 ARG A C 1
ATOM 1633 O O . ARG A 1 97 ? 23.60477 37.57765 26.38230 1.000 27.51533 112 ARG A O 1
ATOM 1654 N N . VAL A 1 98 ? 21.77035 38.67403 27.04859 1.000 28.08103 113 VAL A N 1
ATOM 1655 C CA . VAL A 1 98 ? 21.77546 39.56879 25.89455 1.000 26.41387 113 VAL A CA 1
ATOM 1656 C C . VAL A 1 98 ? 22.72758 40.73089 26.14019 1.000 24.71045 113 VAL A C 1
ATOM 1657 O O . VAL A 1 98 ? 22.58239 41.47656 27.11825 1.000 29.31934 113 VAL A O 1
ATOM 1670 N N . SER A 1 99 ? 23.68268 40.90707 25.23161 1.000 23.28059 114 SER A N 1
ATOM 1671 C CA . SER A 1 99 ? 24.63031 42.01366 25.27037 1.000 24.21616 114 SER A CA 1
ATOM 1672 C C . SER A 1 99 ? 24.18324 43.18133 24.40532 1.000 22.01104 114 SER A C 1
ATOM 1673 O O . SER A 1 99 ? 24.27471 44.34223 24.82187 1.000 23.45507 114 SER A O 1
ATOM 1681 N N . LYS A 1 100 ? 23.73059 42.89096 23.19049 1.000 21.06550 115 LYS A N 1
ATOM 1682 C CA . LYS A 1 100 ? 23.36167 43.92015 22.23855 1.000 20.44833 115 LYS A CA 1
ATOM 1683 C C . LYS A 1 100 ? 22.06454 43.49782 21.56669 1.000 19.57113 115 LYS A C 1
ATOM 1684 O O . LYS A 1 100 ? 21.73778 42.30800 21.49800 1.000 21.84931 115 LYS A O 1
ATOM 1703 N N . PHE A 1 101 ? 21.33005 44.47929 21.05486 1.000 19.59297 116 PHE A N 1
ATOM 1704 C CA . PHE A 1 101 ? 20.33161 44.21886 20.02751 1.000 19.83021 116 PHE A CA 1
ATOM 1705 C C . PHE A 1 101 ? 20.79596 44.89766 18.74987 1.000 19.88721 116 PHE A C 1
ATOM 1706 O O . PHE A 1 101 ? 21.30922 46.02080 18.78749 1.000 20.59831 116 PHE A O 1
ATOM 1723 N N . VAL A 1 102 ? 20.62652 44.22663 17.62084 1.000 18.90169 117 VAL A N 1
ATOM 1724 C CA . VAL A 1 102 ? 20.84881 44.86007 16.32954 1.000 19.30631 117 VAL A CA 1
ATOM 1725 C C . VAL A 1 102 ? 19.51128 45.05786 15.64180 1.000 19.84008 117 VAL A C 1
ATOM 1726 O O . VAL A 1 102 ? 18.54917 44.31149 15.87204 1.000 21.27539 117 VAL A O 1
ATOM 1739 N N . GLY A 1 103 ? 19.44033 46.08937 14.82472 1.000 18.70504 118 GLY A N 1
ATOM 1740 C CA . GLY A 1 103 ? 18.22352 46.40181 14.10185 1.000 18.35584 118 GLY A CA 1
ATOM 1741 C C . GLY A 1 103 ? 18.54377 46.61072 12.64163 1.000 18.85679 118 GLY A C 1
ATOM 1742 O O . GLY A 1 103 ? 19.54510 47.24271 12.29309 1.000 19.24686 118 GLY A O 1
ATOM 1746 N N . VAL A 1 104 ? 17.68732 46.06682 11.79300 1.000 19.00464 119 VAL A N 1
ATOM 1747 C CA . VAL A 1 104 ? 17.70893 46.31987 10.35871 1.000 19.09589 119 VAL A CA 1
ATOM 1748 C C . VAL A 1 104 ? 16.42071 47.04519 10.02560 1.000 18.69276 119 VAL A C 1
ATOM 1749 O O . VAL A 1 104 ? 15.32808 46.53455 10.32201 1.000 19.21634 119 VAL A O 1
ATOM 1762 N N . GLN A 1 105 ? 16.54378 48.25226 9.46767 1.000 19.11494 120 GLN A N 1
ATOM 1763 C CA . GLN A 1 105 ? 15.40304 49.04066 9.02445 1.000 18.11142 120 GLN A CA 1
ATOM 1764 C C . GLN A 1 105 ? 15.32229 49.04981 7.50312 1.000 18.93154 120 GLN A C 1
ATOM 1765 O O . GLN A 1 105 ? 16.33727 49.21626 6.82149 1.000 20.56379 120 GLN A O 1
ATOM 1779 N N . VAL A 1 106 ? 14.11511 48.91244 6.96561 1.000 19.28687 121 VAL A N 1
ATOM 1780 C CA . VAL A 1 106 ? 13.88151 49.06462 5.52913 1.000 20.84497 121 VAL A CA 1
ATOM 1781 C C . VAL A 1 106 ? 12.76759 50.08392 5.35430 1.000 20.79672 121 VAL A C 1
ATOM 1782 O O . VAL A 1 106 ? 11.67399 49.90430 5.90231 1.000 21.11989 121 VAL A O 1
ATOM 1795 N N . ASP A 1 107 ? 13.02265 51.13281 4.56517 1.000 20.93699 122 ASP A N 1
ATOM 1796 C CA . ASP A 1 107 ? 11.95540 52.07589 4.23677 1.000 21.43713 122 ASP A CA 1
ATOM 1797 C C . ASP A 1 107 ? 11.09141 51.45580 3.15104 1.000 21.75394 122 ASP A C 1
ATOM 1798 O O . ASP A 1 107 ? 11.52091 51.33943 1.98993 1.000 23.09816 122 ASP A O 1
ATOM 1807 N N . VAL A 1 108 ? 9.91055 50.97954 3.53325 1.000 22.78742 123 VAL A N 1
ATOM 1808 C CA . VAL A 1 108 ? 9.03019 50.24547 2.63182 1.000 24.88154 123 VAL A CA 1
ATOM 1809 C C . VAL A 1 108 ? 7.90292 51.12429 2.08679 1.000 26.44931 123 VAL A C 1
ATOM 1810 O O . VAL A 1 108 ? 6.92508 50.60577 1.53524 1.000 29.84315 123 VAL A O 1
ATOM 1823 N N . THR A 1 109 ? 8.02478 52.44653 2.23070 1.000 24.97350 124 THR A N 1
ATOM 1824 C CA . THR A 1 109 ? 6.98853 53.35351 1.74626 1.000 28.47015 124 THR A CA 1
ATOM 1825 C C . THR A 1 109 ? 6.66363 53.11673 0.27807 1.000 32.00307 124 THR A C 1
ATOM 1826 O O . THR A 1 109 ? 5.48965 53.11240 -0.11175 1.000 35.56672 124 THR A O 1
ATOM 1837 N N . SER A 1 110 ? 7.67798 52.95809 -0.55897 1.000 36.26488 125 SER A N 1
ATOM 1838 C CA . SER A 1 110 ? 7.42378 52.84077 -1.99991 1.000 44.32998 125 SER A CA 1
ATOM 1839 C C . SER A 1 110 ? 7.07837 51.41796 -2.42472 1.000 57.85366 125 SER A C 1
ATOM 1840 O O . SER A 1 110 ? 7.01196 51.15222 -3.63216 1.000 63.64355 125 SER A O 1
ATOM 1848 N N . LYS A 1 111 ? 6.85458 50.52776 -1.45627 1.000 61.27469 126 LYS A N 1
ATOM 1849 C CA . LYS A 1 111 ? 6.26318 49.19861 -1.65247 1.000 69.45007 126 LYS A CA 1
ATOM 1850 C C . LYS A 1 111 ? 7.30757 48.11316 -1.41331 1.000 70.14995 126 LYS A C 1
ATOM 1851 O O . LYS A 1 111 ? 8.34463 48.36461 -0.79853 1.000 70.73957 126 LYS A O 1
#

GO terms:
  GO:0004674 protein serine/threonine kinase activity (F, IDA)
  GO:0009785 blue light signaling pathway (P, IDA)
  GO:0009882 blue light photoreceptor activity (F, IDA)
  GO:0046777 protein autophosphorylation (P, IDA)
  GO:0006468 protein phosphorylation (P, IDA)
  GO:0016020 membrane (C, EXP)
  GO:0106310 protein serine kinase activity (F, EXP)